Protein AF-A0A3D1ZMC8-F1 (afdb_monomer_lite)

pLDDT: mean 87.28, std 14.24, range [38.78, 97.69]

Structure (mmCIF, N/CA/C/O backbone):
data_AF-A0A3D1ZMC8-F1
#
_entry.id   AF-A0A3D1ZMC8-F1
#
loop_
_atom_site.group_PDB
_atom_site.id
_atom_site.type_symbol
_atom_site.label_atom_id
_atom_site.label_alt_id
_atom_site.label_comp_id
_atom_sit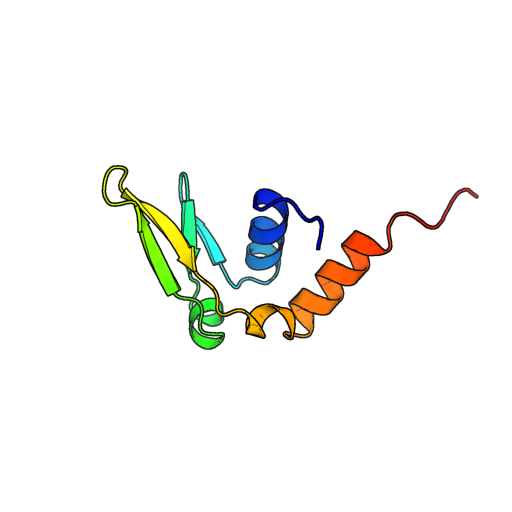e.label_asym_id
_atom_site.label_entity_id
_atom_site.label_seq_id
_atom_site.pdbx_PDB_ins_code
_atom_site.Cartn_x
_atom_site.Cartn_y
_atom_site.Cartn_z
_atom_site.occupancy
_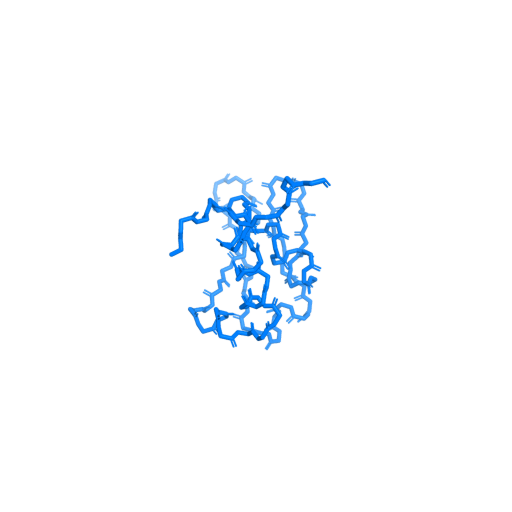atom_site.B_iso_or_equiv
_atom_site.auth_seq_id
_atom_site.auth_comp_id
_atom_site.auth_asym_id
_atom_site.auth_atom_id
_atom_site.pdbx_PDB_model_num
ATOM 1 N N . PHE A 1 1 ? -16.698 1.833 -3.418 1.00 57.62 1 PHE A N 1
ATOM 2 C CA . PHE A 1 1 ? -15.838 2.880 -2.844 1.00 57.62 1 PHE A CA 1
ATOM 3 C C . PHE A 1 1 ? -15.431 3.809 -3.970 1.00 57.62 1 PHE A C 1
ATOM 5 O O . PHE A 1 1 ? -14.754 3.347 -4.879 1.00 57.62 1 PHE A O 1
ATOM 12 N N . ASP A 1 2 ? -15.893 5.059 -3.961 1.00 69.44 2 ASP A N 1
ATOM 13 C CA . ASP A 1 2 ? -15.443 6.075 -4.923 1.00 69.44 2 ASP A CA 1
ATOM 14 C C . ASP A 1 2 ? -14.178 6.756 -4.379 1.00 69.44 2 ASP A C 1
ATOM 16 O O . ASP A 1 2 ? -14.171 7.906 -3.955 1.00 69.44 2 ASP A O 1
ATOM 20 N N . ILE A 1 3 ? -13.109 5.967 -4.249 1.00 80.00 3 ILE A N 1
ATOM 21 C CA . ILE A 1 3 ? -11.796 6.450 -3.828 1.00 80.00 3 ILE A CA 1
ATOM 22 C C . ILE A 1 3 ? -10.846 6.298 -5.008 1.00 80.00 3 ILE A C 1
ATOM 24 O O . ILE A 1 3 ? -10.641 5.201 -5.525 1.00 80.00 3 ILE A O 1
ATOM 28 N N . GLY A 1 4 ? -10.264 7.411 -5.453 1.00 87.06 4 GLY A N 1
ATOM 29 C CA . GLY A 1 4 ? -9.282 7.380 -6.531 1.00 87.06 4 GLY A CA 1
ATOM 30 C C . GLY A 1 4 ? -8.072 6.522 -6.153 1.00 87.06 4 GLY A C 1
ATOM 31 O O . GLY A 1 4 ? -7.611 6.547 -5.008 1.00 87.06 4 GLY A O 1
ATOM 32 N N . SER A 1 5 ? -7.504 5.810 -7.128 1.00 86.81 5 SER A N 1
ATOM 33 C CA . SER A 1 5 ? -6.391 4.870 -6.918 1.00 86.81 5 SER A CA 1
ATOM 34 C C . SER A 1 5 ? -5.187 5.499 -6.211 1.00 86.81 5 SER A C 1
ATOM 36 O O . SER A 1 5 ? -4.493 4.841 -5.444 1.00 86.81 5 SER A O 1
ATOM 38 N N . HIS A 1 6 ? -4.950 6.797 -6.421 1.00 88.38 6 HIS A N 1
ATOM 39 C CA . HIS A 1 6 ? -3.867 7.533 -5.766 1.00 88.38 6 HIS A CA 1
ATOM 40 C C . HIS A 1 6 ? -4.074 7.627 -4.252 1.00 88.38 6 HIS A C 1
ATOM 42 O O . HIS A 1 6 ? -3.125 7.464 -3.489 1.00 88.38 6 HIS A O 1
ATOM 48 N N . ARG A 1 7 ? -5.318 7.867 -3.825 1.00 89.56 7 ARG A N 1
ATOM 49 C CA . ARG A 1 7 ? -5.677 7.995 -2.413 1.00 89.56 7 ARG A CA 1
ATOM 50 C C . ARG A 1 7 ? -5.699 6.631 -1.736 1.00 89.56 7 ARG A C 1
ATOM 52 O O . ARG A 1 7 ? -5.164 6.498 -0.645 1.00 89.56 7 ARG A O 1
ATOM 59 N N . PHE A 1 8 ? -6.216 5.608 -2.418 1.00 91.50 8 PHE A N 1
ATOM 60 C CA . PHE A 1 8 ? -6.148 4.234 -1.922 1.00 91.50 8 PHE A CA 1
ATOM 61 C C . PHE A 1 8 ? -4.695 3.782 -1.714 1.00 91.50 8 PHE A C 1
ATOM 63 O O . PHE A 1 8 ? -4.347 3.272 -0.656 1.00 91.50 8 PHE A O 1
ATOM 70 N N . ASN A 1 9 ? -3.811 4.061 -2.674 1.00 93.38 9 ASN A N 1
ATOM 71 C CA . ASN A 1 9 ? -2.393 3.743 -2.530 1.00 93.38 9 ASN A CA 1
ATOM 72 C C . ASN A 1 9 ? -1.718 4.510 -1.380 1.00 93.38 9 ASN A C 1
ATOM 74 O O . ASN A 1 9 ? -0.854 3.955 -0.702 1.00 93.38 9 ASN A O 1
ATOM 78 N N . ALA A 1 10 ? -2.104 5.764 -1.142 1.00 92.62 10 ALA A N 1
ATOM 79 C CA . ALA A 1 10 ? -1.604 6.522 0.000 1.00 92.62 10 ALA A CA 1
ATOM 80 C C . ALA A 1 10 ? -2.017 5.877 1.333 1.00 92.62 10 ALA A C 1
ATOM 82 O O . ALA A 1 10 ? -1.157 5.690 2.186 1.00 92.62 10 ALA A O 1
ATOM 83 N N . LEU A 1 11 ? -3.270 5.427 1.470 1.00 93.75 11 LEU A N 1
ATOM 84 C CA . LEU A 1 11 ? -3.738 4.726 2.674 1.00 93.75 11 LEU A CA 1
ATOM 85 C C . LEU A 1 11 ? -2.922 3.471 2.972 1.00 93.75 11 LEU A C 1
ATOM 87 O O . LEU A 1 11 ? -2.467 3.274 4.092 1.00 93.75 11 LEU A O 1
ATOM 91 N N . LEU A 1 12 ? -2.691 2.631 1.961 1.00 95.00 12 LEU A N 1
ATOM 92 C CA . LEU A 1 12 ? -1.877 1.427 2.138 1.00 95.00 12 LEU A CA 1
ATOM 93 C C . LEU A 1 12 ? -0.444 1.770 2.579 1.00 95.00 12 LEU A C 1
ATOM 95 O O . LEU A 1 12 ? 0.192 0.986 3.280 1.00 95.00 12 LEU A O 1
ATOM 99 N N . ALA A 1 13 ? 0.075 2.932 2.175 1.00 95.62 13 ALA A N 1
ATOM 100 C CA . ALA A 1 13 ? 1.392 3.399 2.587 1.00 95.62 13 ALA A CA 1
ATOM 101 C C . ALA A 1 13 ? 1.402 3.965 4.013 1.00 95.62 13 ALA A C 1
ATOM 103 O O . ALA A 1 13 ? 2.329 3.685 4.769 1.00 95.62 13 ALA A O 1
ATOM 104 N N . GLU A 1 14 ? 0.361 4.701 4.403 1.00 94.56 14 GLU A N 1
ATOM 105 C CA . GLU A 1 14 ? 0.158 5.183 5.777 1.00 94.56 14 GLU A CA 1
ATOM 106 C C . GLU A 1 14 ? 0.017 4.023 6.770 1.00 94.56 14 GLU A C 1
ATOM 108 O O . GLU A 1 14 ? 0.554 4.078 7.874 1.00 94.56 14 GLU A O 1
ATOM 113 N N . LEU A 1 15 ? -0.623 2.930 6.345 1.00 94.56 15 LEU A N 1
ATOM 114 C CA . LEU A 1 15 ? -0.719 1.679 7.101 1.00 94.56 15 LEU A CA 1
ATOM 115 C C . LEU A 1 15 ? 0.594 0.871 7.110 1.00 94.56 15 LEU A C 1
ATOM 117 O O . LEU A 1 15 ? 0.689 -0.156 7.781 1.00 94.56 15 LEU A O 1
ATOM 121 N N . GLY A 1 16 ? 1.616 1.309 6.368 1.00 96.06 16 GLY A N 1
ATOM 122 C CA . GLY A 1 16 ? 2.916 0.645 6.277 1.00 96.06 16 GLY A CA 1
ATOM 123 C C . GLY A 1 16 ? 2.914 -0.641 5.448 1.00 96.06 16 GLY A C 1
ATOM 124 O O . GLY A 1 16 ? 3.856 -1.428 5.536 1.00 96.06 16 GLY A O 1
ATOM 125 N N . TRP A 1 17 ? 1.875 -0.888 4.649 1.00 96.88 17 TRP A N 1
ATOM 126 C CA . TRP A 1 17 ? 1.714 -2.106 3.843 1.00 96.88 17 TRP A CA 1
ATOM 127 C C . TRP A 1 17 ? 2.407 -2.003 2.481 1.00 96.88 17 TRP A C 1
ATOM 129 O O . TRP A 1 17 ? 2.777 -3.006 1.873 1.00 96.88 17 TRP A O 1
ATOM 139 N N . GLN A 1 18 ? 2.646 -0.782 2.014 1.00 97.38 18 GLN A N 1
ATOM 140 C CA . GLN A 1 18 ? 3.491 -0.508 0.858 1.00 97.38 18 GLN A CA 1
ATOM 141 C C . GLN A 1 18 ? 4.342 0.737 1.081 1.00 97.38 18 GLN A C 1
ATOM 143 O O . GLN A 1 18 ? 4.093 1.523 1.989 1.00 97.38 18 GLN A O 1
ATOM 148 N N . SER A 1 19 ? 5.348 0.928 0.236 1.00 96.31 19 SER A N 1
ATOM 149 C CA . SER A 1 19 ? 6.198 2.112 0.255 1.00 96.31 19 SER A CA 1
ATOM 150 C C . SER A 1 19 ? 6.307 2.720 -1.133 1.00 96.31 19 SER A C 1
ATOM 152 O O . SER A 1 19 ? 6.181 2.040 -2.154 1.00 96.31 19 SER A O 1
ATOM 154 N N . ARG A 1 20 ? 6.524 4.033 -1.179 1.00 93.25 20 ARG A N 1
ATOM 155 C CA . ARG A 1 20 ? 6.709 4.742 -2.439 1.00 93.25 20 ARG A CA 1
ATOM 156 C C . ARG A 1 20 ? 8.125 4.506 -2.953 1.00 93.25 20 ARG A C 1
ATOM 158 O O . ARG A 1 20 ? 9.093 4.766 -2.244 1.00 93.25 20 ARG A O 1
ATOM 165 N N . PHE A 1 21 ? 8.244 4.076 -4.206 1.00 89.69 21 PHE A N 1
ATOM 166 C CA . PHE A 1 21 ? 9.529 3.815 -4.848 1.00 89.69 21 PHE A CA 1
ATOM 167 C C . PHE A 1 21 ? 9.599 4.492 -6.215 1.00 89.69 21 PHE A C 1
ATOM 169 O O . PHE A 1 21 ? 9.012 4.026 -7.190 1.00 89.69 21 PHE A O 1
ATOM 176 N N . HIS A 1 22 ? 10.336 5.601 -6.300 1.00 87.06 22 HIS A N 1
ATOM 177 C CA . HIS A 1 22 ? 10.460 6.417 -7.513 1.00 87.06 22 HIS A CA 1
ATOM 178 C C . HIS A 1 22 ? 9.089 6.785 -8.119 1.00 87.06 22 HIS A C 1
ATOM 180 O O . HIS A 1 22 ? 8.382 7.649 -7.598 1.00 87.06 22 HIS A O 1
ATOM 186 N N . LYS A 1 23 ? 8.718 6.130 -9.228 1.00 87.31 23 LYS A N 1
ATOM 187 C CA . LYS A 1 23 ? 7.465 6.328 -9.973 1.00 87.31 23 LYS A CA 1
ATOM 188 C C . LYS A 1 23 ? 6.379 5.295 -9.631 1.00 87.31 23 LYS A C 1
ATOM 190 O O . LYS A 1 23 ? 5.322 5.323 -10.251 1.00 87.31 23 LYS A O 1
ATOM 195 N N . GLY A 1 24 ? 6.635 4.400 -8.678 1.00 91.94 24 GLY A N 1
ATOM 196 C CA . GLY A 1 24 ? 5.797 3.248 -8.365 1.00 91.94 24 GLY A CA 1
ATOM 197 C C . GLY A 1 24 ? 5.6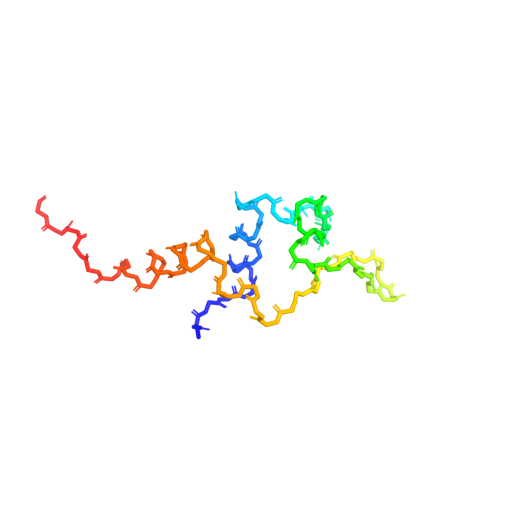61 2.958 -6.871 1.00 91.94 24 GLY A C 1
ATOM 198 O O . GLY A 1 24 ? 5.986 3.792 -6.019 1.00 91.94 24 GLY A O 1
ATOM 199 N N . TRP A 1 25 ? 5.174 1.756 -6.574 1.00 96.31 25 TRP A N 1
ATOM 200 C CA . TRP A 1 25 ? 4.918 1.251 -5.227 1.00 96.31 25 TRP A CA 1
ATOM 201 C C . TRP A 1 25 ? 5.592 -0.099 -5.036 1.00 96.31 25 TRP A C 1
ATOM 203 O O . TRP A 1 25 ? 5.448 -0.981 -5.880 1.00 96.31 25 TRP A O 1
ATOM 213 N N . THR A 1 26 ? 6.288 -0.256 -3.917 1.00 96.75 26 THR A N 1
ATOM 214 C CA . THR A 1 26 ? 6.903 -1.519 -3.505 1.00 96.75 26 THR A CA 1
ATOM 215 C C . THR A 1 26 ? 6.193 -2.090 -2.290 1.00 96.75 26 THR A C 1
ATOM 217 O O . THR A 1 26 ? 5.654 -1.355 -1.457 1.00 96.75 26 THR A O 1
ATOM 220 N N . ILE A 1 27 ? 6.171 -3.415 -2.188 1.00 97.62 27 ILE A N 1
ATOM 221 C CA . ILE A 1 27 ? 5.505 -4.110 -1.086 1.00 97.62 27 ILE A CA 1
ATOM 222 C C . ILE A 1 27 ? 6.425 -4.156 0.145 1.00 97.62 27 ILE A C 1
ATOM 224 O O . ILE A 1 27 ? 7.616 -4.459 0.036 1.00 97.62 27 ILE A O 1
ATOM 228 N N . THR A 1 28 ? 5.896 -3.879 1.339 1.00 97.69 28 THR A N 1
ATOM 229 C CA . THR A 1 28 ? 6.658 -4.047 2.592 1.00 97.69 28 THR A CA 1
ATOM 230 C C . THR A 1 28 ? 6.552 -5.488 3.105 1.00 97.69 28 THR A C 1
ATOM 232 O O . THR A 1 28 ? 5.685 -6.234 2.649 1.00 97.69 28 THR A O 1
ATOM 235 N N . PRO A 1 29 ? 7.387 -5.917 4.072 1.00 97.19 29 PRO A N 1
ATOM 236 C CA . PRO A 1 29 ? 7.209 -7.217 4.723 1.00 97.19 29 PRO A CA 1
ATOM 237 C C . PRO A 1 29 ? 5.800 -7.402 5.306 1.00 97.19 29 PRO A C 1
ATOM 239 O O . PRO A 1 2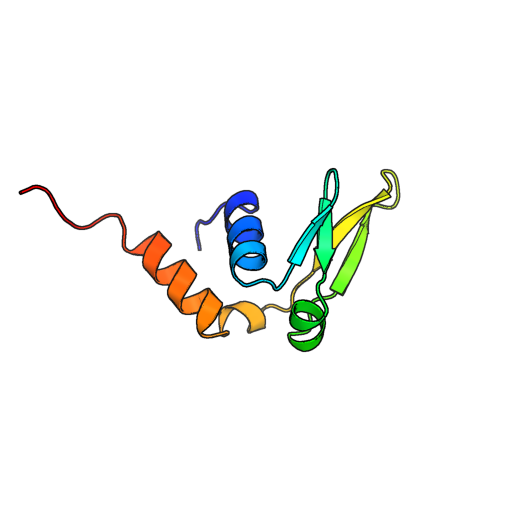9 ? 5.153 -8.399 5.012 1.00 97.19 29 PRO A O 1
ATOM 242 N N . LEU A 1 30 ? 5.279 -6.389 6.009 1.00 95.75 30 LEU A N 1
ATOM 243 C CA . LEU A 1 30 ? 3.912 -6.398 6.539 1.00 95.75 30 LEU A CA 1
ATOM 244 C C . LEU A 1 30 ? 2.864 -6.540 5.425 1.00 95.75 30 LEU A C 1
ATOM 246 O O . LEU A 1 30 ? 1.898 -7.282 5.561 1.00 95.75 30 LEU A O 1
ATOM 250 N N . GLY A 1 31 ? 3.068 -5.859 4.297 1.00 95.75 31 GLY A N 1
ATOM 251 C CA . GLY A 1 31 ? 2.196 -5.997 3.138 1.00 95.75 31 GLY A CA 1
ATOM 252 C C . GLY A 1 31 ? 2.190 -7.398 2.531 1.00 95.75 31 GLY A C 1
ATOM 253 O O . GLY A 1 31 ? 1.135 -7.888 2.129 1.00 95.75 31 GLY A O 1
ATOM 254 N N . LYS A 1 32 ? 3.351 -8.063 2.500 1.00 96.38 32 LYS A N 1
ATOM 255 C CA . LYS A 1 32 ? 3.464 -9.456 2.045 1.00 96.38 32 LYS A CA 1
ATOM 256 C C . LYS A 1 32 ? 2.719 -10.412 2.973 1.00 96.38 32 LYS A C 1
ATOM 258 O O . LYS A 1 32 ? 2.030 -11.299 2.476 1.00 96.38 32 LYS A O 1
ATOM 263 N N . ASP A 1 33 ? 2.802 -10.202 4.286 1.00 95.50 33 ASP A N 1
ATOM 264 C CA . ASP A 1 33 ? 2.092 -11.021 5.279 1.00 95.50 33 ASP A CA 1
ATOM 265 C C . ASP A 1 33 ? 0.564 -10.914 5.128 1.00 95.50 33 ASP A C 1
ATOM 267 O O . ASP A 1 33 ? -0.165 -11.872 5.381 1.00 95.50 33 ASP A O 1
ATOM 271 N N . LEU A 1 34 ? 0.079 -9.772 4.632 1.00 94.19 34 LEU A N 1
ATOM 272 C CA . LEU A 1 34 ? -1.327 -9.529 4.290 1.00 94.19 34 LEU A CA 1
ATOM 273 C C . LEU A 1 34 ? -1.722 -10.038 2.888 1.00 94.19 34 LEU A C 1
ATOM 275 O O . LEU A 1 34 ? -2.838 -9.796 2.426 1.00 94.19 34 LEU A O 1
ATOM 279 N N . GLY A 1 35 ? -0.822 -10.744 2.197 1.00 94.62 35 GLY A N 1
ATOM 280 C CA . GLY A 1 35 ? -1.059 -11.341 0.882 1.00 94.62 35 GLY A CA 1
ATOM 281 C C . GLY A 1 35 ? -0.812 -10.406 -0.304 1.00 94.62 35 GLY A C 1
ATOM 282 O O . GLY A 1 35 ? -1.113 -10.774 -1.441 1.00 94.62 35 GLY A O 1
ATOM 283 N N . GLY A 1 36 ? -0.271 -9.209 -0.070 1.00 96.38 36 GLY A N 1
ATOM 284 C CA . GLY A 1 36 ? 0.135 -8.299 -1.133 1.00 96.38 36 GLY A CA 1
ATOM 285 C C . GLY A 1 36 ? 1.369 -8.807 -1.878 1.00 96.38 36 GLY A C 1
ATOM 286 O O . GLY A 1 36 ? 2.301 -9.359 -1.290 1.00 96.38 36 GLY A O 1
ATOM 287 N N . ILE A 1 37 ? 1.397 -8.595 -3.191 1.00 96.38 37 ILE A N 1
ATOM 288 C CA . ILE A 1 37 ? 2.536 -8.949 -4.044 1.00 96.38 37 ILE A CA 1
ATOM 289 C C . ILE A 1 37 ? 3.026 -7.730 -4.813 1.00 96.38 37 ILE A C 1
ATOM 291 O O . ILE A 1 37 ? 2.248 -6.854 -5.176 1.00 96.38 37 ILE A O 1
ATOM 295 N N . GLU A 1 38 ? 4.321 -7.697 -5.092 1.00 95.81 38 GLU A N 1
ATOM 296 C CA . GLU A 1 38 ? 4.933 -6.697 -5.962 1.00 95.81 38 GLU A CA 1
ATOM 297 C C . GLU A 1 38 ? 5.094 -7.262 -7.370 1.00 95.81 38 GLU A C 1
ATOM 299 O O . GLU A 1 38 ? 5.434 -8.432 -7.557 1.00 95.81 38 GLU A O 1
ATOM 304 N N . LYS A 1 39 ? 4.825 -6.420 -8.363 1.00 95.69 39 LYS A N 1
ATOM 305 C CA . LYS A 1 39 ? 5.035 -6.693 -9.779 1.00 95.69 39 LYS A CA 1
ATOM 306 C C . LYS A 1 39 ? 5.695 -5.493 -10.432 1.00 95.69 39 LYS A C 1
ATOM 308 O O . LYS A 1 39 ? 5.673 -4.390 -9.899 1.00 95.69 39 LYS A O 1
ATOM 313 N N . GLU A 1 40 ? 6.223 -5.708 -11.624 1.00 95.19 40 GLU A N 1
ATOM 314 C CA . GLU A 1 40 ? 6.872 -4.674 -12.415 1.00 95.19 40 GLU A CA 1
ATOM 315 C C . GLU A 1 40 ? 6.157 -4.511 -13.755 1.00 95.19 40 GLU A C 1
ATOM 317 O O . GLU A 1 40 ? 5.662 -5.484 -14.336 1.00 95.19 40 GLU A O 1
ATOM 322 N N . HIS A 1 41 ? 6.048 -3.273 -14.236 1.00 93.31 41 HIS A N 1
ATOM 323 C CA . HIS A 1 41 ? 5.532 -3.022 -15.574 1.00 93.31 41 HIS A CA 1
ATO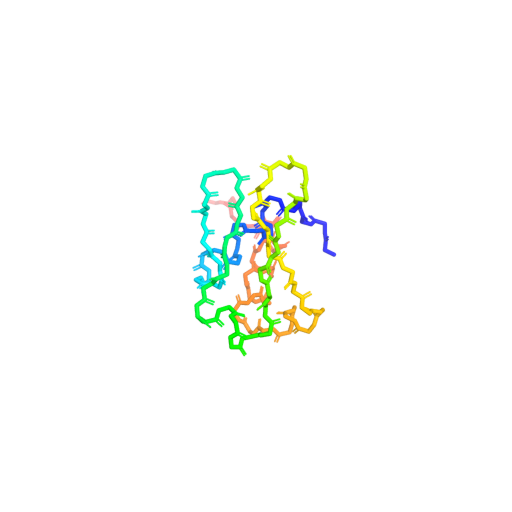M 324 C C . HIS A 1 41 ? 6.577 -3.444 -16.623 1.00 93.31 41 HIS A C 1
ATOM 326 O O . HIS A 1 41 ? 7.684 -2.901 -16.608 1.00 93.31 41 HIS A O 1
ATOM 332 N N . PRO A 1 42 ? 6.239 -4.339 -17.572 1.00 90.69 42 PRO A N 1
ATOM 333 C CA . PRO A 1 42 ? 7.222 -5.008 -18.429 1.00 90.69 42 PRO A CA 1
ATOM 334 C C . PRO A 1 42 ? 8.017 -4.058 -19.335 1.00 90.69 42 PRO A C 1
ATOM 336 O O . PRO A 1 42 ? 9.148 -4.363 -19.691 1.00 90.69 42 PRO A O 1
ATOM 339 N N . GLU A 1 43 ? 7.448 -2.909 -19.704 1.00 92.38 43 GLU A N 1
ATOM 340 C CA . GLU A 1 43 ? 8.115 -1.945 -20.593 1.00 92.38 43 GLU A CA 1
ATOM 341 C C . GLU A 1 43 ? 8.862 -0.830 -19.853 1.00 92.38 43 GLU A C 1
ATOM 343 O O . GLU A 1 43 ? 9.840 -0.294 -20.365 1.00 92.38 43 GLU A O 1
ATOM 348 N N . SER A 1 44 ? 8.387 -0.429 -18.671 1.00 91.44 44 SER A N 1
ATOM 349 C CA . SER A 1 44 ? 8.856 0.792 -17.994 1.00 91.44 44 SER A CA 1
ATOM 350 C C . SER A 1 44 ? 9.650 0.512 -16.725 1.00 91.44 44 SER A C 1
ATOM 352 O O . SER A 1 44 ? 10.249 1.433 -16.171 1.00 91.44 44 SER A O 1
ATOM 354 N N . GLY A 1 45 ? 9.628 -0.730 -16.246 1.00 92.19 45 GLY A N 1
ATOM 355 C CA . GLY A 1 45 ? 10.291 -1.143 -15.019 1.00 92.19 45 GLY A CA 1
ATOM 356 C C . GLY A 1 45 ? 9.677 -0.566 -13.741 1.00 92.19 45 GLY A C 1
ATOM 357 O O . GLY A 1 45 ? 10.276 -0.628 -12.672 1.00 92.19 45 GLY A O 1
ATOM 358 N N . VAL A 1 46 ? 8.502 0.068 -13.828 1.00 93.06 46 VAL A N 1
ATOM 359 C CA . VAL A 1 46 ? 7.881 0.714 -12.666 1.00 93.06 46 VAL A CA 1
ATOM 360 C C . VAL A 1 46 ? 7.225 -0.350 -11.781 1.00 93.06 46 VAL A C 1
ATOM 362 O O . VAL A 1 46 ? 6.361 -1.081 -12.280 1.00 93.06 46 VAL A O 1
ATOM 365 N N . PRO A 1 47 ? 7.577 -0.430 -10.483 1.00 95.06 47 PRO A N 1
ATOM 366 C CA . PRO A 1 47 ? 6.963 -1.392 -9.584 1.00 95.06 47 PRO A CA 1
ATOM 367 C C . PRO A 1 47 ? 5.555 -0.952 -9.177 1.00 95.06 47 PRO A C 1
ATOM 369 O O . PRO A 1 47 ? 5.264 0.239 -9.025 1.00 95.06 47 PRO A O 1
ATOM 372 N N . TYR A 1 48 ? 4.673 -1.921 -8.985 1.00 94.94 48 TYR A N 1
ATOM 373 C CA . TYR A 1 48 ? 3.337 -1.728 -8.442 1.00 94.94 48 TYR A CA 1
ATOM 374 C C . TYR A 1 48 ? 2.948 -2.912 -7.559 1.00 94.94 48 TYR A C 1
ATOM 376 O O . TYR A 1 48 ? 3.405 -4.040 -7.749 1.00 94.94 48 TYR A O 1
ATOM 384 N N . THR A 1 49 ? 2.071 -2.656 -6.596 1.00 96.19 49 THR A N 1
ATOM 385 C CA . THR A 1 49 ? 1.549 -3.683 -5.697 1.00 96.19 49 THR A CA 1
ATOM 386 C C . THR A 1 49 ? 0.204 -4.204 -6.200 1.00 96.19 49 THR A C 1
ATOM 388 O O . THR A 1 49 ? -0.584 -3.487 -6.821 1.00 96.19 49 THR A O 1
ATOM 391 N N . VAL A 1 50 ? -0.061 -5.482 -5.950 1.00 95.75 50 VAL A N 1
ATOM 392 C CA . VAL A 1 50 ? -1.334 -6.145 -6.234 1.00 95.75 50 VAL A CA 1
ATOM 393 C C . VAL A 1 50 ? -1.831 -6.768 -4.945 1.00 95.75 50 VAL A C 1
ATOM 395 O O . VAL A 1 50 ? -1.074 -7.443 -4.248 1.00 95.75 50 VAL A O 1
ATOM 398 N N . TRP A 1 51 ? -3.110 -6.553 -4.652 1.00 95.25 51 TRP A N 1
ATOM 399 C CA . TRP A 1 51 ? -3.723 -6.946 -3.391 1.00 95.25 51 TRP A CA 1
ATOM 400 C C . TRP A 1 51 ? -4.908 -7.883 -3.617 1.00 95.25 51 TRP A C 1
ATOM 402 O O . TRP A 1 51 ? -5.668 -7.681 -4.572 1.00 95.25 51 TRP A O 1
ATOM 412 N N . PRO A 1 52 ? -5.099 -8.891 -2.749 1.00 94.38 52 PRO A N 1
ATOM 413 C CA . PRO A 1 52 ? -6.327 -9.669 -2.731 1.00 94.38 52 PRO A CA 1
ATOM 414 C C . PRO A 1 52 ? -7.500 -8.775 -2.322 1.00 94.38 52 PRO A C 1
ATOM 416 O O . PRO A 1 52 ? -7.339 -7.813 -1.572 1.00 94.38 52 PRO A O 1
ATOM 419 N N . ARG A 1 53 ? -8.708 -9.114 -2.780 1.00 90.62 53 ARG A N 1
ATOM 420 C CA . ARG A 1 53 ? -9.913 -8.328 -2.468 1.00 90.62 53 ARG A CA 1
ATOM 421 C C . ARG A 1 53 ? -10.209 -8.277 -0.965 1.00 90.62 53 ARG A C 1
ATOM 423 O O . ARG A 1 53 ? -10.722 -7.271 -0.486 1.00 90.62 53 ARG A O 1
ATOM 430 N N . ASP A 1 54 ? -9.824 -9.321 -0.239 1.00 91.88 54 ASP A N 1
ATOM 431 C CA . ASP A 1 54 ? -10.058 -9.469 1.201 1.00 91.88 54 ASP A CA 1
ATOM 432 C C . ASP A 1 54 ? -9.261 -8.470 2.051 1.00 91.88 54 ASP A C 1
ATOM 434 O O . ASP A 1 54 ? -9.560 -8.300 3.231 1.00 91.88 54 ASP A O 1
ATOM 438 N N . ILE A 1 55 ? -8.299 -7.744 1.459 1.00 93.00 55 ILE A N 1
ATOM 439 C CA . ILE A 1 55 ? -7.592 -6.651 2.139 1.00 93.00 55 ILE A CA 1
ATOM 440 C C . ILE A 1 55 ? -8.559 -5.571 2.647 1.00 93.00 55 ILE A C 1
ATOM 442 O O . ILE A 1 55 ? -8.283 -4.920 3.648 1.00 93.00 55 ILE A O 1
ATOM 446 N N . LEU A 1 56 ? -9.713 -5.412 1.987 1.00 90.25 56 LEU A N 1
ATOM 447 C CA . LEU A 1 56 ? -10.757 -4.459 2.369 1.00 90.25 56 LEU A CA 1
ATOM 448 C C . LEU A 1 56 ? -11.399 -4.779 3.727 1.00 90.25 56 LEU A C 1
ATOM 450 O O . LEU A 1 56 ? -11.994 -3.888 4.316 1.00 90.25 56 LEU A O 1
ATOM 454 N N . ASN A 1 57 ? -11.244 -6.009 4.225 1.00 91.00 57 ASN A N 1
ATOM 455 C CA . ASN A 1 57 ? -11.760 -6.441 5.527 1.00 91.00 57 ASN A CA 1
ATOM 456 C C . ASN A 1 57 ? -10.733 -6.248 6.657 1.00 91.00 57 ASN A C 1
ATOM 458 O O . ASN A 1 57 ? -10.967 -6.671 7.787 1.00 91.00 57 ASN A O 1
ATOM 462 N N . GLN A 1 58 ? -9.549 -5.700 6.360 1.00 93.69 58 GLN A N 1
ATOM 463 C CA . GLN A 1 58 ? -8.553 -5.437 7.390 1.00 93.69 58 GLN A CA 1
ATOM 464 C C . GLN A 1 58 ? -9.005 -4.253 8.252 1.00 93.69 58 GLN A C 1
ATOM 466 O O . GLN A 1 58 ? -9.193 -3.167 7.695 1.00 93.69 58 GLN A O 1
ATOM 471 N N . PRO A 1 59 ? -9.080 -4.395 9.591 1.00 90.62 59 PRO A N 1
ATOM 472 C CA . PRO A 1 59 ? -9.636 -3.358 10.464 1.00 90.62 59 PRO A CA 1
ATOM 473 C C . PRO A 1 59 ? -8.991 -1.979 10.281 1.00 90.62 59 PRO A C 1
ATOM 475 O O . PRO A 1 59 ? -9.673 -0.959 10.301 1.00 90.62 59 PRO A O 1
ATOM 478 N N . GLY A 1 60 ? -7.672 -1.937 10.054 1.00 89.12 60 GLY A N 1
ATOM 479 C CA . GLY A 1 60 ? -6.949 -0.683 9.827 1.00 89.12 60 GLY A CA 1
ATOM 480 C C . GLY A 1 60 ? -7.339 0.029 8.527 1.00 89.12 60 GLY A C 1
ATOM 481 O O . GLY A 1 60 ? -7.397 1.256 8.498 1.00 89.12 60 GLY A O 1
ATOM 482 N N . LEU A 1 61 ? -7.637 -0.725 7.464 1.00 91.56 61 LEU A N 1
ATOM 483 C CA . LEU A 1 61 ? -8.065 -0.156 6.185 1.00 91.56 61 LEU A CA 1
ATOM 484 C C . LEU A 1 61 ? -9.551 0.196 6.196 1.00 91.56 61 LEU A C 1
ATOM 486 O O . LEU A 1 61 ? -9.912 1.255 5.692 1.00 91.56 61 LEU A O 1
ATOM 490 N N . GLU A 1 62 ? -10.394 -0.651 6.785 1.00 90.62 62 GLU A N 1
ATOM 491 C CA . GLU A 1 62 ? -11.825 -0.388 6.955 1.00 90.62 62 GLU A CA 1
ATOM 492 C C . GLU A 1 62 ? -12.048 0.921 7.722 1.00 90.62 62 GLU A C 1
ATOM 494 O O . GLU A 1 62 ? -12.675 1.838 7.193 1.00 90.62 62 GLU A O 1
ATOM 499 N N . TYR A 1 63 ? -11.400 1.078 8.882 1.00 90.25 63 TYR A N 1
ATOM 500 C CA . TYR A 1 63 ? -11.451 2.309 9.672 1.00 90.25 63 TYR A CA 1
ATOM 501 C C . TYR A 1 63 ? -10.988 3.541 8.880 1.00 90.25 63 TYR A C 1
ATOM 503 O O . TYR A 1 63 ? -11.612 4.604 8.922 1.00 90.25 63 TYR A O 1
ATOM 511 N N . ALA A 1 64 ? -9.893 3.417 8.124 1.00 88.25 64 ALA A N 1
ATOM 512 C CA . ALA A 1 64 ? -9.390 4.519 7.313 1.00 88.25 64 ALA A CA 1
ATOM 513 C C . ALA A 1 64 ? -10.369 4.903 6.188 1.00 88.25 64 ALA A C 1
ATOM 515 O O . ALA A 1 64 ? -10.588 6.088 5.935 1.00 88.25 64 ALA A O 1
ATOM 516 N N . LEU A 1 65 ? -10.988 3.922 5.526 1.00 88.06 65 LEU A N 1
ATOM 517 C CA . LEU A 1 65 ? -11.989 4.155 4.483 1.00 88.06 65 LEU A CA 1
ATOM 518 C C . LEU A 1 65 ? -13.261 4.797 5.048 1.00 88.06 65 LEU A C 1
ATOM 520 O O . LEU A 1 65 ? -13.794 5.719 4.427 1.00 88.06 65 LEU A O 1
ATOM 524 N N . GLU A 1 66 ? -13.711 4.365 6.226 1.00 87.56 66 GLU A N 1
ATOM 525 C CA . GLU A 1 66 ? -14.851 4.957 6.926 1.00 87.56 66 GLU A CA 1
ATOM 526 C C . GLU A 1 66 ? -14.612 6.435 7.226 1.00 87.56 66 GLU A C 1
ATOM 528 O O . GLU A 1 66 ? -15.433 7.266 6.839 1.00 87.56 66 GLU A O 1
ATOM 533 N N . GLN A 1 67 ? -13.459 6.795 7.802 1.00 85.88 67 GLN A N 1
ATOM 534 C CA . GLN A 1 67 ? -13.118 8.195 8.081 1.00 85.88 67 GLN A CA 1
ATOM 535 C C . GLN A 1 67 ? -13.073 9.066 6.817 1.00 85.88 67 GLN A C 1
ATOM 537 O O . GLN A 1 67 ? -13.468 10.234 6.831 1.00 85.88 67 GLN A O 1
ATOM 542 N N . LEU A 1 68 ? -12.639 8.498 5.691 1.00 81.12 68 LEU A N 1
ATOM 543 C CA . LEU A 1 68 ? -12.648 9.207 4.416 1.00 81.12 68 LEU A CA 1
ATOM 544 C C . LEU A 1 68 ? -14.049 9.373 3.826 1.00 81.12 68 LEU A C 1
ATOM 546 O O . LEU A 1 68 ? -14.282 10.358 3.131 1.00 81.12 68 LEU A O 1
ATOM 550 N N . SER A 1 69 ? -14.957 8.433 4.086 1.00 76.12 69 SER A N 1
ATOM 551 C CA . SER A 1 69 ? -16.358 8.508 3.655 1.00 76.12 69 SER A CA 1
ATOM 552 C C . SER A 1 69 ? -17.236 9.349 4.590 1.00 76.12 69 SER A C 1
ATOM 554 O O . SER A 1 69 ? -18.221 9.929 4.147 1.00 76.12 69 SER A O 1
ATOM 556 N N . GLY A 1 70 ? -16.865 9.449 5.869 1.00 67.00 70 GLY A N 1
ATOM 557 C CA . GLY A 1 70 ? -17.615 10.147 6.914 1.00 67.00 70 GLY A CA 1
ATOM 558 C C . GLY A 1 70 ? -17.323 11.645 7.031 1.00 67.00 70 GLY A C 1
ATOM 559 O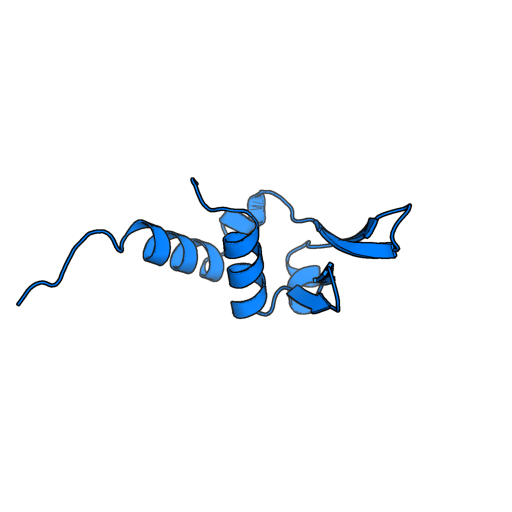 O . GLY A 1 70 ? -17.991 12.328 7.800 1.00 67.00 70 GLY A O 1
ATOM 560 N N . SER A 1 71 ? -16.364 12.185 6.271 1.00 56.28 71 SER A N 1
ATOM 561 C CA . SER A 1 71 ? -15.945 13.595 6.371 1.00 56.28 71 SER A CA 1
ATOM 562 C C . SER A 1 71 ? -16.819 14.604 5.602 1.00 56.28 71 SER A C 1
ATOM 564 O O . SER A 1 71 ? -16.419 15.753 5.446 1.00 56.28 71 SER A O 1
ATOM 566 N N . GLU A 1 72 ? -18.043 14.237 5.201 1.00 56.09 72 GLU A N 1
ATOM 567 C CA . GLU A 1 72 ? -19.075 15.213 4.800 1.00 56.09 72 GLU A CA 1
ATOM 568 C C . GLU A 1 72 ? -20.045 15.611 5.929 1.00 56.09 72 GLU A C 1
ATOM 570 O O . GLU A 1 72 ? -21.020 16.302 5.647 1.00 56.09 72 GLU A O 1
ATOM 575 N N . GLN A 1 73 ? -19.810 15.260 7.205 1.00 49.38 73 GLN A N 1
ATOM 576 C CA . GLN A 1 73 ? -20.620 15.824 8.299 1.00 49.38 73 GLN A CA 1
ATOM 577 C C . GLN A 1 73 ? -19.825 16.288 9.534 1.00 49.38 73 GLN A C 1
ATOM 579 O O . GLN A 1 73 ? -19.330 15.481 10.313 1.00 49.38 73 GLN A O 1
ATOM 584 N N . SER A 1 74 ? -19.900 17.613 9.747 1.00 48.47 74 SER A N 1
ATOM 585 C CA . SER A 1 74 ? -19.668 18.404 10.977 1.00 48.47 74 SER A CA 1
ATOM 586 C C . SER A 1 74 ? -18.198 18.692 11.335 1.00 48.47 74 SER A C 1
ATOM 588 O O . SER A 1 74 ? -17.394 17.780 11.449 1.00 48.47 74 SER A O 1
ATOM 590 N N . THR A 1 75 ? -17.761 19.944 11.529 1.00 42.31 75 THR A N 1
ATOM 591 C CA . THR A 1 75 ? -18.415 21.022 12.299 1.00 42.31 75 THR A CA 1
ATOM 592 C C . THR A 1 75 ? -18.205 22.428 11.713 1.00 42.31 75 THR A C 1
ATOM 594 O O . THR A 1 75 ? -17.087 22.941 11.687 1.00 42.31 75 THR A O 1
ATOM 597 N N . ASP A 1 76 ? -19.314 23.069 11.338 1.00 45.16 76 ASP A N 1
ATOM 598 C CA . ASP A 1 76 ? -19.559 24.490 11.603 1.00 45.16 76 ASP A CA 1
ATOM 599 C C . ASP A 1 76 ? -19.938 24.597 13.090 1.00 45.16 76 ASP A C 1
ATOM 601 O O . ASP A 1 76 ? -20.882 23.925 13.509 1.00 45.16 76 ASP A O 1
ATOM 605 N N . THR A 1 77 ? -19.140 25.306 13.895 1.00 38.78 77 THR A N 1
ATOM 606 C CA . THR A 1 77 ? -19.507 26.106 15.089 1.00 38.78 77 THR A CA 1
ATOM 607 C C . THR A 1 77 ? -18.242 26.747 15.652 1.00 38.78 77 THR A C 1
ATOM 609 O O . THR A 1 77 ? -17.276 26.000 15.927 1.00 38.78 77 THR A O 1
#

Sequence (77 aa):
FDIGSHRFNALLAELGWQSRFHKGWTITPLGKDLGGIEKEHPESGVPYTVWPRDILNQPGLEYALEQLSGSEQSTDT

Radius of gyration: 14.31 Å; chains: 1; bounding box: 31×37×36 Å

Foldseek 3Di:
DPDDPVRLLVLCVVVVQWDDDDVEIGGDPNVVVQVKDWDADPPPRHIYIDHDPCVCVPPSNVVVVCVVVVVVDDDDD

Secondary structure (DSSP, 8-state):
----HHHHHHHHHHTTSEEEETTEEEE-HHHHHTT-EEEE-TTT--EEEE--GGGGG-HHHHHHHHHHHSTTS----